Protein AF-A0A957CPH9-F1 (afdb_monomer_lite)

Radius of gyration: 18.17 Å; chains: 1; bounding box: 40×27×47 Å

Fold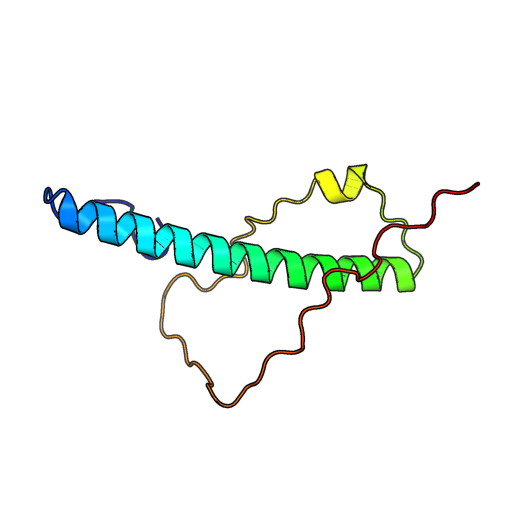seek 3Di:
DQLDDPDPPDPDPVVVVVVVVVVVVVQVVQLVVLVQVVLVVLLVCVVVPHADAPVNVVVDDSRDPPPPPSDDDDDDDPVDDDDDDDPPRDNHDPDDD

Structure (mmCIF, N/CA/C/O backbone):
data_AF-A0A957CPH9-F1
#
_entry.id   AF-A0A957CPH9-F1
#
loop_
_atom_site.group_PDB
_atom_site.id
_atom_site.type_symbol
_atom_site.label_atom_id
_atom_site.label_alt_id
_atom_site.label_comp_id
_atom_site.label_asym_id
_atom_site.label_entity_id
_atom_site.label_seq_id
_atom_site.pdbx_PDB_ins_code
_atom_site.Cartn_x
_atom_site.Cartn_y
_atom_site.Cartn_z
_atom_site.occupancy
_atom_site.B_iso_or_equiv
_atom_site.auth_seq_id
_atom_site.auth_comp_id
_atom_site.auth_asym_id
_atom_site.auth_atom_id
_atom_site.pdbx_PDB_model_num
ATOM 1 N N . MET A 1 1 ? 18.583 -3.566 -8.076 1.00 48.72 1 MET A N 1
ATOM 2 C CA . MET A 1 1 ? 17.421 -2.905 -8.725 1.00 48.72 1 MET A CA 1
ATOM 3 C C . MET A 1 1 ? 16.314 -3.944 -8.892 1.00 48.72 1 MET A C 1
ATOM 5 O O . MET A 1 1 ? 16.614 -5.131 -8.843 1.00 48.72 1 MET A O 1
ATOM 9 N N . PHE A 1 2 ? 15.055 -3.539 -9.070 1.00 53.44 2 PHE A N 1
ATOM 10 C CA . PHE A 1 2 ? 13.970 -4.473 -9.403 1.00 53.44 2 PHE A CA 1
ATOM 11 C C . PHE A 1 2 ? 14.339 -5.267 -10.674 1.00 53.44 2 PHE A C 1
ATOM 13 O O . PHE A 1 2 ? 14.766 -4.660 -11.658 1.00 53.44 2 PHE A O 1
ATOM 20 N N . GLY A 1 3 ? 14.284 -6.602 -10.618 1.00 57.28 3 GLY A N 1
ATOM 21 C CA . GLY A 1 3 ? 14.558 -7.490 -11.758 1.00 57.28 3 GLY A CA 1
ATOM 22 C C . GLY A 1 3 ? 16.012 -7.580 -12.262 1.00 57.28 3 GLY A C 1
ATOM 23 O O . GLY A 1 3 ? 16.240 -8.193 -13.299 1.00 57.28 3 GLY A O 1
ATOM 24 N N . GLY A 1 4 ? 17.011 -7.003 -11.580 1.00 58.19 4 GLY A N 1
ATOM 25 C CA . GLY A 1 4 ? 18.416 -7.142 -11.995 1.00 58.19 4 GLY A CA 1
ATOM 26 C C . GLY A 1 4 ? 19.435 -6.511 -11.042 1.00 58.19 4 GLY A C 1
ATOM 27 O O . GLY A 1 4 ? 19.115 -5.569 -10.304 1.00 58.19 4 GLY A O 1
ATOM 28 N N . ASP A 1 5 ? 20.680 -6.994 -11.101 1.00 57.06 5 ASP A N 1
ATOM 29 C CA . ASP A 1 5 ? 21.787 -6.723 -10.157 1.00 57.06 5 ASP A CA 1
ATOM 30 C C . ASP A 1 5 ? 22.289 -5.268 -10.100 1.00 57.06 5 ASP A C 1
ATOM 32 O O . ASP A 1 5 ? 23.346 -4.975 -9.557 1.00 57.06 5 ASP A O 1
ATOM 36 N N . GLY A 1 6 ? 21.544 -4.305 -10.645 1.00 54.81 6 GLY A N 1
ATOM 37 C CA . GLY A 1 6 ? 21.931 -2.893 -10.607 1.00 54.81 6 GLY A CA 1
ATOM 38 C C . GLY A 1 6 ? 23.126 -2.553 -11.501 1.00 54.81 6 GLY A C 1
ATOM 39 O O . GLY A 1 6 ? 23.542 -1.401 -11.522 1.00 54.81 6 GLY A O 1
ATOM 40 N N . ILE A 1 7 ? 23.633 -3.513 -12.278 1.00 56.78 7 ILE A N 1
ATOM 41 C CA . ILE A 1 7 ? 24.691 -3.280 -13.256 1.00 56.78 7 ILE A CA 1
ATOM 42 C C . ILE A 1 7 ? 24.066 -2.587 -14.470 1.00 56.78 7 ILE A C 1
ATOM 44 O O . ILE A 1 7 ? 23.271 -3.181 -15.204 1.00 56.78 7 ILE A O 1
ATOM 48 N N . LEU A 1 8 ? 24.404 -1.312 -14.665 1.00 59.78 8 LEU A N 1
ATOM 49 C CA . LEU A 1 8 ? 24.098 -0.586 -15.894 1.00 59.78 8 LEU A CA 1
ATOM 50 C C . LEU A 1 8 ? 24.869 -1.280 -17.021 1.00 59.78 8 LEU A C 1
ATOM 52 O O . LEU A 1 8 ? 26.092 -1.189 -17.098 1.00 59.78 8 LEU A O 1
ATOM 56 N N . LYS A 1 9 ? 24.157 -2.031 -17.867 1.00 59.22 9 LYS A N 1
ATOM 57 C CA . LYS A 1 9 ? 24.760 -2.751 -19.002 1.00 59.22 9 LYS A CA 1
ATOM 58 C C . LYS A 1 9 ? 25.348 -1.798 -20.052 1.00 59.22 9 LYS A C 1
ATOM 60 O O . LYS A 1 9 ? 26.143 -2.235 -20.876 1.00 59.22 9 LYS A O 1
ATOM 65 N N . SER A 1 10 ? 24.970 -0.520 -20.004 1.00 62.62 10 SER A N 1
ATOM 66 C CA . SER A 1 10 ? 25.349 0.518 -20.956 1.00 62.62 10 SER A CA 1
ATOM 67 C C . SER A 1 10 ? 25.877 1.762 -20.237 1.00 62.62 10 SER A C 1
ATOM 69 O O . SER A 1 10 ? 25.383 2.158 -19.180 1.00 62.62 10 SER A O 1
ATOM 71 N N . ARG A 1 11 ? 26.905 2.387 -20.818 1.00 63.59 11 ARG A N 1
ATOM 72 C CA . ARG A 1 11 ? 27.447 3.684 -20.379 1.00 63.59 11 ARG A CA 1
ATOM 73 C C . ARG A 1 11 ? 26.731 4.873 -21.033 1.00 63.59 11 ARG A C 1
ATOM 75 O O . ARG A 1 11 ? 27.161 6.000 -20.814 1.00 63.59 11 ARG A O 1
ATOM 82 N N . ASP A 1 12 ? 25.666 4.639 -21.802 1.00 79.44 12 ASP A N 1
ATOM 83 C CA . ASP A 1 12 ? 24.857 5.702 -22.401 1.00 79.44 12 ASP A CA 1
ATOM 84 C C . ASP A 1 12 ? 23.993 6.404 -21.327 1.00 79.44 12 ASP A C 1
ATOM 86 O O . ASP A 1 12 ? 23.129 5.767 -20.710 1.00 79.44 12 ASP A O 1
ATOM 90 N N . PRO A 1 13 ? 24.193 7.714 -21.081 1.00 78.94 13 PRO A N 1
ATOM 91 C CA . PRO A 1 13 ? 23.378 8.482 -20.143 1.00 78.94 13 PRO A CA 1
ATOM 92 C C . PRO A 1 13 ? 21.876 8.445 -20.456 1.00 78.94 13 PRO A C 1
ATOM 94 O O . PRO A 1 13 ? 21.069 8.406 -19.526 1.00 78.94 13 PRO A O 1
ATOM 97 N N . VAL A 1 14 ? 21.492 8.413 -21.736 1.00 81.00 14 VAL A N 1
ATOM 98 C CA . VAL A 1 14 ? 20.084 8.435 -22.163 1.00 81.00 14 VAL A CA 1
ATOM 99 C C . VAL A 1 14 ? 19.393 7.113 -21.830 1.00 81.00 14 VAL A C 1
ATOM 101 O O . VAL A 1 14 ? 18.251 7.099 -21.366 1.00 81.00 14 VAL A O 1
ATOM 104 N N . GLU A 1 15 ? 20.072 5.983 -22.029 1.00 79.44 15 GLU A N 1
ATOM 105 C CA . GLU A 1 15 ? 19.544 4.671 -21.636 1.00 79.44 15 GLU A CA 1
ATOM 106 C C . GLU A 1 15 ? 19.435 4.541 -20.114 1.00 79.44 15 GLU A C 1
ATOM 108 O O . GLU A 1 15 ? 18.436 4.030 -19.602 1.00 79.44 15 GLU A O 1
ATOM 113 N N . ASN A 1 16 ? 20.415 5.069 -19.381 1.00 76.00 16 ASN A N 1
ATOM 114 C CA . ASN A 1 16 ? 20.404 5.060 -17.920 1.00 76.00 16 ASN A CA 1
ATOM 115 C C . ASN A 1 16 ? 19.253 5.900 -17.348 1.00 76.00 16 ASN A C 1
ATOM 117 O O . ASN A 1 16 ? 18.571 5.447 -16.426 1.00 76.00 16 ASN A O 1
ATOM 121 N N . GLU A 1 17 ? 18.971 7.069 -17.925 1.00 84.00 17 GLU A N 1
ATOM 122 C CA . GLU A 1 17 ? 17.833 7.906 -17.528 1.00 84.00 17 GLU A CA 1
ATOM 123 C C . GLU A 1 17 ? 16.490 7.187 -17.739 1.00 84.00 17 GLU A C 1
ATOM 125 O O . GLU A 1 17 ? 15.638 7.188 -16.846 1.00 84.00 17 GLU A O 1
ATOM 130 N N . LYS A 1 18 ? 16.306 6.511 -18.882 1.00 82.06 18 LYS A N 1
ATOM 131 C CA . LYS A 1 18 ? 15.097 5.710 -19.153 1.00 82.06 18 LYS A CA 1
ATOM 132 C C . LYS A 1 18 ? 14.911 4.607 -18.117 1.00 82.06 18 LYS A C 1
ATOM 134 O O . LYS A 1 18 ? 13.803 4.404 -17.622 1.00 82.06 18 LYS A O 1
ATOM 139 N N . ILE A 1 19 ? 15.996 3.913 -17.773 1.00 79.81 19 ILE A N 1
ATOM 140 C CA . ILE A 1 19 ? 15.981 2.837 -16.781 1.00 79.81 19 ILE A CA 1
ATOM 141 C C . ILE A 1 19 ? 15.610 3.368 -15.393 1.00 79.81 19 ILE A C 1
ATOM 143 O O . ILE A 1 19 ? 14.859 2.699 -14.685 1.00 79.81 19 ILE A O 1
ATOM 147 N N . ILE A 1 20 ? 16.126 4.532 -14.989 1.00 83.06 20 ILE A N 1
ATOM 148 C CA . ILE A 1 20 ? 15.799 5.146 -13.694 1.00 83.06 20 ILE A CA 1
ATOM 149 C C . ILE A 1 20 ? 14.312 5.504 -13.651 1.00 83.06 20 ILE A C 1
ATOM 151 O O . ILE A 1 20 ? 13.596 4.975 -12.807 1.00 83.06 20 ILE A O 1
ATOM 155 N N . LYS A 1 21 ? 13.816 6.270 -14.631 1.00 85.19 21 LYS A N 1
ATOM 156 C CA . LYS A 1 21 ? 12.403 6.690 -14.684 1.00 85.19 21 LYS A CA 1
ATOM 157 C C . LYS A 1 21 ? 11.432 5.511 -14.683 1.00 85.19 21 LYS A C 1
ATOM 159 O O . LYS A 1 21 ? 10.430 5.529 -13.974 1.00 85.19 21 LYS A O 1
ATOM 164 N N . TYR A 1 22 ? 11.733 4.473 -15.462 1.00 83.19 22 TYR A N 1
ATOM 165 C CA . TYR A 1 22 ? 10.924 3.254 -15.496 1.00 83.19 22 TYR A CA 1
ATOM 166 C C . TYR A 1 22 ? 10.858 2.571 -14.126 1.00 83.19 22 TYR A C 1
ATOM 168 O O . TYR A 1 22 ? 9.803 2.103 -13.702 1.00 83.19 22 TYR A O 1
ATOM 176 N N . LYS A 1 23 ? 11.981 2.523 -13.411 1.00 82.00 23 LYS A N 1
ATOM 177 C CA . LYS A 1 23 ? 12.041 1.874 -12.103 1.00 82.00 23 LYS A CA 1
ATOM 178 C C . LYS A 1 23 ? 11.409 2.708 -11.005 1.00 82.00 23 LYS A C 1
ATOM 180 O O . LYS A 1 23 ? 10.786 2.118 -10.129 1.00 82.00 23 LYS A O 1
ATOM 185 N N . ASP A 1 24 ? 11.512 4.028 -11.080 1.00 86.06 24 ASP A N 1
ATOM 186 C CA . ASP A 1 24 ? 10.806 4.930 -10.172 1.00 86.06 24 ASP A CA 1
ATOM 187 C C . ASP A 1 24 ? 9.291 4.760 -10.324 1.00 86.06 24 ASP A C 1
ATOM 189 O O . ASP A 1 24 ? 8.579 4.636 -9.330 1.00 86.06 24 ASP A O 1
ATOM 193 N N . LEU A 1 25 ? 8.798 4.641 -11.563 1.00 88.94 25 LEU A N 1
ATOM 194 C CA . LEU A 1 25 ? 7.388 4.355 -11.827 1.00 88.94 25 LEU A CA 1
ATOM 195 C C . LEU A 1 25 ? 6.944 3.029 -11.191 1.00 88.94 25 LEU A C 1
ATOM 197 O O . LEU A 1 25 ? 5.925 2.991 -10.503 1.00 88.94 25 LEU A O 1
ATOM 201 N N . ILE A 1 26 ? 7.716 1.955 -11.380 1.00 85.44 26 ILE A N 1
ATOM 202 C CA . ILE A 1 26 ? 7.410 0.647 -10.778 1.00 85.44 26 ILE A CA 1
ATOM 203 C C . ILE A 1 26 ? 7.451 0.715 -9.253 1.00 85.44 26 ILE A C 1
ATOM 205 O O . ILE A 1 26 ? 6.563 0.179 -8.595 1.00 85.44 26 ILE A O 1
ATOM 209 N N . ALA A 1 27 ? 8.469 1.359 -8.682 1.00 85.06 27 ALA A N 1
ATOM 210 C CA . ALA A 1 27 ? 8.606 1.494 -7.238 1.00 85.06 27 ALA A CA 1
ATOM 211 C C . ALA A 1 27 ? 7.405 2.231 -6.635 1.00 85.06 27 ALA A C 1
ATOM 213 O O . ALA A 1 27 ? 6.842 1.756 -5.653 1.00 85.06 27 ALA A O 1
ATOM 214 N N . ASN A 1 28 ? 6.971 3.326 -7.262 1.00 88.94 28 ASN A N 1
ATOM 215 C CA . ASN A 1 28 ? 5.806 4.089 -6.824 1.00 88.94 28 ASN A CA 1
ATOM 216 C C . ASN A 1 28 ? 4.505 3.281 -6.943 1.00 88.94 28 ASN A C 1
ATOM 218 O O . ASN A 1 28 ? 3.695 3.305 -6.020 1.00 88.94 28 ASN A O 1
ATOM 222 N N . ALA A 1 29 ? 4.316 2.532 -8.034 1.00 88.25 29 ALA A N 1
ATOM 223 C CA . ALA A 1 29 ? 3.143 1.673 -8.212 1.00 88.25 29 ALA A CA 1
ATOM 224 C C . ALA A 1 29 ? 3.073 0.566 -7.146 1.00 88.25 29 ALA A C 1
ATOM 226 O O . ALA A 1 29 ? 2.022 0.324 -6.558 1.00 88.25 29 ALA A O 1
ATOM 227 N N . ILE A 1 30 ? 4.212 -0.061 -6.849 1.00 87.19 30 ILE A N 1
ATOM 228 C CA . ILE A 1 30 ? 4.328 -1.067 -5.789 1.00 87.19 30 ILE A CA 1
ATOM 229 C C . ILE A 1 30 ? 4.050 -0.458 -4.415 1.00 87.19 30 ILE A C 1
ATOM 231 O O . ILE A 1 30 ? 3.315 -1.042 -3.626 1.00 87.19 30 ILE A O 1
ATOM 235 N N . MET A 1 31 ? 4.632 0.707 -4.122 1.00 89.75 31 MET A N 1
ATOM 236 C CA . MET A 1 31 ? 4.400 1.398 -2.854 1.00 89.75 31 MET A CA 1
ATOM 237 C C . MET A 1 31 ? 2.923 1.731 -2.664 1.00 89.75 31 MET A C 1
ATOM 239 O O . MET A 1 31 ? 2.414 1.561 -1.562 1.00 89.75 31 MET A O 1
ATOM 243 N N . LEU A 1 32 ? 2.234 2.163 -3.723 1.00 90.12 32 LEU A N 1
ATOM 244 C CA . LEU A 1 32 ? 0.799 2.419 -3.670 1.00 90.12 32 LEU A CA 1
ATOM 245 C C . LEU A 1 32 ? 0.016 1.148 -3.327 1.00 90.12 32 LEU A C 1
ATOM 247 O O . LEU A 1 32 ? -0.794 1.185 -2.407 1.00 90.12 32 LEU A O 1
ATOM 251 N N . GLN A 1 33 ? 0.289 0.030 -4.008 1.00 88.44 33 GLN A N 1
ATOM 252 C CA . GLN A 1 33 ? -0.382 -1.241 -3.717 1.00 88.44 33 GLN A CA 1
ATOM 253 C C . GLN A 1 33 ? -0.143 -1.685 -2.270 1.00 88.44 33 GLN A C 1
ATOM 255 O O . GLN A 1 33 ? -1.087 -2.016 -1.564 1.00 88.44 33 GLN A O 1
ATOM 260 N N . ASN A 1 34 ? 1.105 -1.603 -1.801 1.00 90.19 34 ASN A N 1
ATOM 261 C CA . ASN A 1 34 ? 1.448 -1.940 -0.423 1.00 90.19 34 ASN A CA 1
ATOM 262 C C . ASN A 1 34 ? 0.675 -1.084 0.585 1.00 90.19 34 ASN A C 1
ATOM 264 O O . ASN A 1 34 ? 0.221 -1.602 1.596 1.00 90.19 34 ASN A O 1
ATOM 268 N N . VAL A 1 35 ? 0.541 0.222 0.335 1.00 91.00 35 VAL A N 1
ATOM 269 C CA . VAL A 1 35 ? -0.220 1.111 1.221 1.00 91.00 35 VAL A CA 1
ATOM 270 C C . VAL A 1 35 ? -1.693 0.720 1.238 1.00 91.00 35 VAL A C 1
ATOM 272 O O . VAL A 1 35 ? -2.250 0.636 2.325 1.00 91.00 35 VAL A O 1
ATOM 275 N N . VAL A 1 36 ? -2.299 0.439 0.080 1.00 90.44 36 VAL A N 1
ATOM 276 C CA . VAL A 1 36 ? -3.701 -0.010 -0.005 1.00 90.44 36 VAL A CA 1
ATOM 277 C C . VAL A 1 36 ? -3.908 -1.274 0.830 1.00 90.44 36 VAL A C 1
ATOM 279 O O . VAL A 1 36 ? -4.724 -1.264 1.752 1.00 90.44 36 VAL A O 1
ATOM 282 N N . ASP A 1 37 ? -3.093 -2.304 0.597 1.00 89.38 37 ASP A N 1
ATOM 283 C CA . ASP A 1 37 ? -3.199 -3.583 1.306 1.00 89.38 37 ASP A CA 1
ATOM 284 C C . ASP A 1 37 ? -2.996 -3.407 2.823 1.00 89.38 37 ASP A C 1
ATOM 286 O O . ASP A 1 37 ? -3.752 -3.946 3.630 1.00 89.38 37 ASP A O 1
ATOM 290 N N . LEU A 1 38 ? -2.003 -2.608 3.234 1.00 90.38 38 LEU A N 1
ATOM 291 C CA . LEU A 1 38 ? -1.756 -2.309 4.648 1.00 90.38 38 LEU A CA 1
ATOM 292 C C . LEU A 1 38 ? -2.939 -1.574 5.284 1.00 90.38 38 LEU A C 1
ATOM 294 O O . LEU A 1 38 ? -3.338 -1.916 6.394 1.00 90.38 38 LEU A O 1
ATOM 298 N N . THR A 1 39 ? -3.510 -0.576 4.605 1.00 91.31 39 THR A N 1
ATOM 299 C CA . THR A 1 39 ? -4.666 0.166 5.131 1.00 91.31 39 THR A CA 1
ATOM 300 C C . THR A 1 39 ? -5.910 -0.705 5.257 1.00 91.31 39 THR A C 1
ATOM 302 O O . THR A 1 39 ? -6.681 -0.518 6.199 1.00 91.31 39 THR A O 1
ATOM 305 N N . ASP A 1 40 ? -6.089 -1.680 4.364 1.00 91.12 40 ASP A N 1
ATOM 306 C CA . ASP A 1 40 ? -7.187 -2.640 4.445 1.00 91.12 40 ASP A CA 1
ATOM 307 C C . ASP A 1 40 ? -7.042 -3.546 5.670 1.00 91.12 40 ASP A C 1
ATOM 309 O O . ASP A 1 40 ? -7.975 -3.633 6.470 1.00 91.12 40 ASP A O 1
ATOM 313 N N . VAL A 1 41 ? -5.852 -4.112 5.882 1.00 91.19 41 VAL A N 1
ATOM 314 C CA . VAL A 1 41 ? -5.564 -4.962 7.047 1.00 91.19 41 VAL A CA 1
ATOM 315 C C . VAL A 1 41 ? -5.673 -4.178 8.358 1.00 91.19 41 VAL A C 1
ATOM 317 O O . VAL A 1 41 ? -6.294 -4.649 9.308 1.00 91.19 41 VAL A O 1
ATOM 320 N N . LEU A 1 42 ? -5.118 -2.964 8.432 1.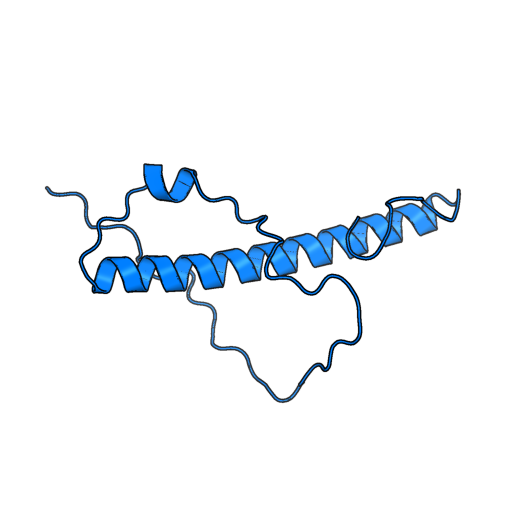00 91.69 42 LEU A N 1
ATOM 321 C CA . LEU A 1 42 ? -5.211 -2.130 9.638 1.00 91.69 42 LEU A CA 1
ATOM 322 C C . LEU A 1 42 ? -6.663 -1.766 9.968 1.00 91.69 42 LEU A C 1
ATOM 324 O O . LEU A 1 42 ? -7.046 -1.741 11.137 1.00 91.69 42 LEU A O 1
ATOM 328 N N . HIS A 1 43 ? -7.483 -1.502 8.951 1.00 91.19 43 HIS A N 1
ATOM 329 C CA . HIS A 1 43 ? -8.902 -1.250 9.155 1.00 91.19 43 HIS A CA 1
ATOM 330 C C . HIS A 1 43 ? -9.626 -2.479 9.713 1.00 91.19 43 HIS A C 1
ATOM 332 O O . HIS A 1 43 ? -10.395 -2.340 10.663 1.00 91.19 43 HIS A O 1
ATOM 338 N N . GLU A 1 44 ? -9.368 -3.667 9.161 1.00 92.56 44 GLU A N 1
ATOM 339 C CA . GLU A 1 44 ? -9.921 -4.930 9.669 1.00 92.56 44 GLU A CA 1
ATOM 340 C C . GLU A 1 44 ? -9.523 -5.165 11.131 1.00 92.56 44 GLU A C 1
ATOM 342 O O . GLU A 1 44 ? -10.389 -5.437 11.960 1.00 92.56 44 GLU A O 1
ATOM 347 N N . MET A 1 45 ? -8.256 -4.930 11.486 1.00 91.94 45 MET A N 1
ATOM 348 C CA . MET A 1 45 ? -7.787 -5.018 12.874 1.00 91.94 45 MET A CA 1
ATOM 349 C C . MET A 1 45 ? -8.570 -4.090 13.817 1.00 91.94 45 MET A C 1
ATOM 351 O O . MET A 1 45 ? -8.968 -4.508 14.905 1.00 91.94 45 MET A O 1
ATOM 355 N N . VAL A 1 46 ? -8.846 -2.845 13.411 1.00 91.25 46 VAL A N 1
ATOM 356 C CA . VAL A 1 46 ? -9.676 -1.932 14.218 1.00 91.25 46 VAL A CA 1
ATOM 357 C C . VAL A 1 46 ? -11.112 -2.443 14.354 1.00 91.25 46 VAL A C 1
ATOM 359 O O . VAL A 1 46 ? -11.691 -2.329 15.435 1.00 91.25 46 VAL A O 1
ATOM 362 N N . GLN A 1 47 ? -11.693 -3.031 13.301 1.00 90.25 47 GLN A N 1
ATOM 363 C CA . GLN A 1 47 ? -13.034 -3.634 13.373 1.00 90.25 47 GLN A CA 1
ATOM 364 C C . GLN A 1 47 ? -13.086 -4.844 14.316 1.00 90.25 47 GLN A C 1
ATOM 366 O O . GLN A 1 47 ? -14.098 -5.062 14.981 1.00 90.25 47 GLN A O 1
ATOM 371 N N . GLU A 1 48 ? -11.996 -5.603 14.419 1.00 92.94 48 GLU A N 1
ATOM 372 C CA . GLU A 1 48 ? -11.848 -6.715 15.366 1.00 92.94 48 GLU A CA 1
ATOM 373 C C . GLU A 1 48 ? -11.600 -6.254 16.816 1.00 92.94 48 GLU A C 1
ATOM 375 O O . GLU A 1 48 ? -11.630 -7.067 17.742 1.00 92.94 48 GLU A O 1
ATOM 380 N N . GLY A 1 49 ? -11.412 -4.948 17.037 1.00 90.06 49 GLY A N 1
ATOM 381 C CA . GLY A 1 49 ? -11.225 -4.344 18.357 1.00 90.06 49 GLY A CA 1
ATOM 382 C C . GLY A 1 49 ? -9.765 -4.169 18.776 1.00 90.06 49 GLY A C 1
ATOM 383 O O . GLY A 1 49 ? -9.509 -3.860 19.941 1.00 90.06 49 GLY A O 1
ATOM 384 N N . TYR A 1 50 ? -8.808 -4.348 17.861 1.00 90.00 50 TYR A N 1
ATOM 385 C CA . TYR A 1 50 ? -7.409 -4.014 18.116 1.00 90.00 50 TYR A CA 1
ATOM 386 C C . TYR A 1 50 ? -7.188 -2.498 18.073 1.00 90.00 50 TYR A C 1
ATOM 388 O O . TYR A 1 50 ? -7.783 -1.775 17.272 1.00 90.00 50 TYR A O 1
ATOM 396 N N . GLU A 1 51 ? -6.298 -2.011 18.935 1.00 89.38 51 GLU A N 1
ATOM 397 C CA . GLU A 1 51 ? -5.908 -0.605 18.961 1.00 89.38 51 GLU A CA 1
ATOM 398 C C . GLU A 1 51 ? -4.811 -0.338 17.923 1.00 89.38 51 GLU A C 1
ATOM 400 O O . GLU A 1 51 ? -3.739 -0.947 17.958 1.00 89.38 51 GLU A O 1
ATOM 405 N N . VAL A 1 52 ? -5.074 0.588 17.000 1.00 89.50 52 VAL A N 1
ATOM 406 C CA . VAL A 1 52 ? -4.115 1.035 15.985 1.00 89.50 52 VAL A CA 1
ATOM 407 C C . VAL A 1 52 ? -3.859 2.523 16.190 1.00 89.50 52 VAL A C 1
ATOM 409 O O . VAL A 1 52 ? -4.715 3.365 15.904 1.00 89.50 52 VAL A O 1
ATOM 412 N N . THR A 1 53 ? -2.666 2.846 16.692 1.00 89.44 53 THR A N 1
ATOM 413 C CA . THR A 1 53 ? -2.228 4.223 16.950 1.00 89.44 53 THR A CA 1
ATOM 414 C C . THR A 1 53 ? -1.284 4.732 15.861 1.00 89.44 53 THR A C 1
ATOM 416 O O . THR A 1 53 ? -0.701 3.963 15.090 1.00 89.44 53 THR A O 1
ATOM 419 N N . THR A 1 54 ? -1.084 6.047 15.809 1.00 88.44 54 THR A N 1
ATOM 420 C CA . THR A 1 54 ? -0.146 6.692 14.879 1.00 88.44 54 THR A CA 1
ATOM 421 C C . THR A 1 54 ? 1.288 6.197 15.035 1.00 88.44 54 THR A C 1
ATOM 423 O O . THR A 1 54 ? 2.007 6.077 14.045 1.00 88.44 54 THR A O 1
ATOM 426 N N . GLU A 1 55 ? 1.703 5.866 16.255 1.00 88.56 55 GLU A N 1
ATOM 427 C CA . GLU A 1 55 ? 3.053 5.390 16.563 1.00 88.56 55 GLU A CA 1
ATOM 428 C C . GLU A 1 55 ? 3.274 3.998 15.977 1.00 88.56 55 GLU A C 1
ATOM 430 O O . GLU A 1 55 ? 4.324 3.741 15.392 1.00 88.56 55 GLU A O 1
ATOM 435 N N . VAL A 1 56 ? 2.268 3.124 16.086 1.00 86.75 56 VAL A N 1
ATOM 436 C CA . VAL A 1 56 ? 2.289 1.781 15.495 1.00 86.75 56 VAL A CA 1
ATOM 437 C C . VAL A 1 56 ? 2.356 1.888 13.975 1.00 86.75 56 VAL A C 1
ATOM 439 O O . VAL A 1 56 ? 3.232 1.279 13.360 1.00 86.75 56 VAL A O 1
ATOM 442 N N . VAL A 1 57 ? 1.509 2.726 13.370 1.00 88.94 57 VAL A N 1
ATOM 443 C CA . VAL A 1 57 ? 1.495 2.947 11.914 1.00 88.94 57 VAL A CA 1
ATOM 444 C C . VAL A 1 57 ? 2.840 3.489 11.414 1.00 88.94 57 VAL A C 1
ATOM 446 O O . VAL A 1 57 ? 3.333 3.045 10.379 1.00 88.94 57 VAL A O 1
ATOM 449 N N . ALA A 1 58 ? 3.491 4.375 12.173 1.00 88.88 58 ALA A N 1
ATOM 450 C CA . ALA A 1 58 ? 4.800 4.931 11.828 1.00 88.88 58 ALA A CA 1
ATOM 451 C C . ALA A 1 58 ? 5.941 3.893 11.804 1.00 88.88 58 ALA A C 1
ATOM 453 O O . ALA A 1 58 ? 6.996 4.166 11.229 1.00 88.88 58 ALA A O 1
ATOM 454 N N . THR A 1 59 ? 5.756 2.709 12.402 1.00 87.88 59 THR A N 1
ATOM 455 C CA . THR A 1 59 ? 6.748 1.622 12.325 1.00 87.88 59 THR A CA 1
ATOM 456 C C . THR A 1 59 ? 6.727 0.882 10.987 1.00 87.88 59 THR A C 1
ATOM 458 O O . THR A 1 59 ? 7.720 0.248 10.620 1.00 87.88 59 THR A O 1
ATOM 461 N N . PHE A 1 60 ? 5.626 0.973 10.236 1.00 86.12 60 PHE A N 1
ATOM 462 C CA . PHE A 1 60 ? 5.499 0.308 8.947 1.00 86.12 60 PHE A CA 1
ATOM 463 C C . PHE A 1 60 ? 6.173 1.125 7.849 1.00 86.12 60 PHE A C 1
ATOM 465 O O . PHE A 1 60 ? 6.067 2.348 7.772 1.00 86.12 60 PHE A O 1
ATOM 472 N N . SER A 1 61 ? 6.853 0.424 6.944 1.00 84.62 61 SER A N 1
ATOM 473 C CA . SER A 1 61 ? 7.366 1.018 5.716 1.00 84.62 61 SER A CA 1
ATOM 474 C C . SER A 1 61 ? 6.488 0.587 4.544 1.00 84.62 61 SER A C 1
ATOM 476 O O . SER A 1 61 ? 6.232 -0.605 4.408 1.00 84.62 61 SER A O 1
ATOM 478 N N . PRO A 1 62 ? 6.115 1.489 3.620 1.00 80.88 62 PRO A N 1
ATOM 479 C CA . PRO A 1 62 ? 5.418 1.115 2.387 1.00 80.88 62 PRO A CA 1
ATOM 480 C C . PRO A 1 62 ? 6.316 0.340 1.404 1.00 80.88 62 PRO A C 1
ATOM 482 O O . PRO A 1 62 ? 5.875 -0.056 0.328 1.00 80.88 62 PRO A O 1
ATOM 485 N N . TYR A 1 63 ? 7.592 0.113 1.739 1.00 79.38 63 TYR A N 1
ATOM 486 C CA . TYR A 1 63 ? 8.586 -0.518 0.871 1.00 79.38 63 TYR A CA 1
ATOM 487 C C . TYR A 1 63 ? 8.832 -2.004 1.193 1.00 79.38 63 TYR A C 1
ATOM 489 O O . TYR A 1 63 ? 9.965 -2.499 1.108 1.00 79.38 63 TYR A O 1
ATOM 497 N N . ILE A 1 64 ? 7.766 -2.721 1.564 1.00 79.75 64 ILE A N 1
ATOM 498 C CA . ILE A 1 64 ? 7.773 -4.178 1.761 1.00 79.75 64 ILE A CA 1
ATOM 499 C C . ILE A 1 64 ? 7.935 -4.858 0.396 1.00 79.75 64 ILE A C 1
ATOM 501 O O . ILE A 1 64 ? 7.299 -4.479 -0.586 1.00 79.75 64 ILE A O 1
ATOM 505 N N . ARG A 1 65 ? 8.848 -5.832 0.313 1.00 77.00 65 ARG A N 1
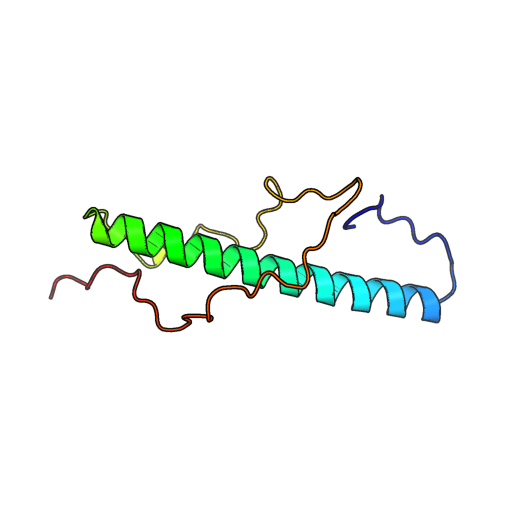ATOM 506 C CA . ARG A 1 65 ? 9.254 -6.475 -0.953 1.00 77.00 65 ARG A CA 1
ATOM 507 C C . ARG A 1 65 ? 9.134 -7.998 -0.950 1.00 77.00 65 ARG A C 1
ATOM 509 O O . ARG A 1 65 ? 9.394 -8.612 -1.982 1.00 77.00 65 ARG A O 1
ATOM 516 N N . GLU A 1 66 ? 8.797 -8.597 0.188 1.00 79.31 66 GLU A N 1
ATOM 517 C CA . GLU A 1 66 ? 8.8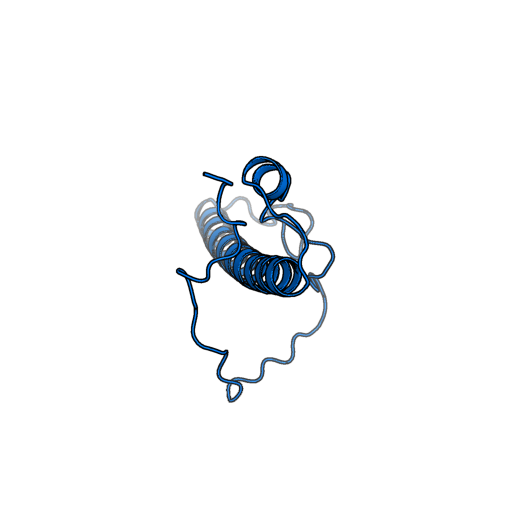11 -10.052 0.389 1.00 79.31 66 GLU A CA 1
ATOM 518 C C . GLU A 1 66 ? 7.690 -10.760 -0.376 1.00 79.31 66 GLU A C 1
ATOM 520 O O . GLU A 1 66 ? 7.921 -11.819 -0.954 1.00 79.31 66 GLU A O 1
ATOM 525 N N . HIS A 1 67 ? 6.513 -10.140 -0.467 1.00 76.25 67 HIS A N 1
ATOM 526 C CA . HIS A 1 67 ? 5.345 -10.661 -1.185 1.00 76.25 67 HIS A CA 1
ATOM 527 C C . HIS A 1 67 ? 5.404 -10.450 -2.703 1.00 76.25 67 HIS A C 1
ATOM 529 O O . HIS A 1 67 ? 4.537 -10.926 -3.433 1.00 76.25 67 HIS A O 1
ATOM 535 N N . ILE A 1 68 ? 6.424 -9.752 -3.211 1.00 78.56 68 ILE A N 1
ATOM 536 C CA . ILE A 1 68 ? 6.477 -9.340 -4.614 1.00 78.56 68 ILE A CA 1
ATOM 537 C C . ILE A 1 68 ? 7.298 -10.327 -5.445 1.00 78.56 68 ILE A C 1
ATOM 539 O O . ILE A 1 68 ? 8.497 -10.527 -5.221 1.00 78.56 68 ILE A O 1
ATOM 543 N N . LYS A 1 69 ? 6.683 -10.882 -6.494 1.00 76.12 69 LYS A N 1
ATOM 544 C CA . LYS A 1 69 ? 7.332 -11.806 -7.435 1.00 76.12 69 LYS A CA 1
ATOM 545 C C . LYS A 1 69 ? 8.313 -11.088 -8.372 1.00 76.12 69 LYS A C 1
ATOM 547 O O . LYS A 1 69 ? 8.059 -10.878 -9.548 1.00 76.12 69 LYS A O 1
ATOM 552 N N . ARG A 1 70 ? 9.494 -10.710 -7.894 1.00 74.00 70 ARG A N 1
ATOM 553 C CA . ARG A 1 70 ? 10.454 -9.894 -8.676 1.00 74.00 70 ARG A CA 1
ATOM 554 C C . ARG A 1 70 ? 10.979 -10.535 -9.976 1.00 74.00 70 ARG A C 1
ATOM 556 O O . ARG A 1 70 ? 11.581 -9.823 -10.776 1.00 74.00 70 ARG A O 1
ATOM 563 N N . PHE A 1 71 ? 10.785 -11.842 -10.173 1.00 71.88 71 PHE A N 1
ATOM 564 C CA . PHE A 1 71 ? 11.270 -12.602 -11.329 1.00 71.88 71 PHE A CA 1
ATOM 565 C C . PHE A 1 71 ? 10.253 -13.651 -11.795 1.00 71.88 71 PHE A C 1
ATOM 567 O O . PHE A 1 71 ? 9.473 -14.173 -10.999 1.00 71.88 71 PHE A O 1
ATOM 574 N N . GLY A 1 72 ? 10.332 -14.022 -13.072 1.00 72.38 72 GLY A N 1
ATOM 575 C CA . GLY A 1 72 ? 9.459 -15.011 -13.701 1.00 72.38 72 GLY A CA 1
ATOM 576 C C . GLY A 1 72 ? 8.318 -14.373 -14.488 1.00 72.38 72 GLY A C 1
ATOM 577 O O . GLY A 1 72 ? 8.253 -13.156 -14.644 1.00 72.38 72 GLY A O 1
ATOM 578 N N . GLU A 1 73 ? 7.433 -15.215 -15.008 1.00 75.19 73 GLU A N 1
ATOM 579 C CA . GLU A 1 73 ? 6.318 -14.767 -15.838 1.00 75.19 73 GLU A CA 1
ATOM 580 C C . GLU A 1 73 ? 5.173 -14.219 -14.981 1.00 75.19 73 GLU A C 1
ATOM 582 O O . GLU A 1 73 ? 4.829 -14.781 -13.930 1.00 75.19 73 GLU A O 1
ATOM 587 N N . TYR A 1 74 ? 4.613 -13.107 -15.453 1.00 72.06 74 TYR A N 1
ATOM 588 C CA . TYR A 1 74 ? 3.388 -12.500 -14.956 1.00 72.06 74 TYR A CA 1
ATOM 589 C C . TYR A 1 74 ? 2.284 -12.761 -15.975 1.00 72.06 74 TYR A C 1
ATOM 591 O O . TYR A 1 74 ? 2.412 -12.372 -17.134 1.00 72.06 74 TYR A O 1
ATOM 599 N N . VAL A 1 75 ? 1.203 -13.400 -15.535 1.00 78.62 75 VAL A N 1
ATOM 600 C CA . VAL A 1 75 ? -0.048 -13.448 -16.295 1.00 78.62 75 VAL A CA 1
ATOM 601 C C . VAL A 1 75 ? -0.874 -12.266 -15.812 1.00 78.62 75 VAL A C 1
ATOM 603 O O . VAL A 1 75 ? -1.238 -12.212 -14.640 1.00 78.62 75 VAL A O 1
ATOM 606 N N . ILE A 1 76 ? -1.082 -11.288 -16.689 1.00 78.75 76 ILE A N 1
ATOM 607 C CA . ILE A 1 76 ? -1.866 -10.091 -16.387 1.00 78.75 76 ILE A CA 1
ATOM 608 C C . ILE A 1 76 ? -3.250 -10.305 -16.979 1.00 78.75 76 ILE A C 1
ATOM 610 O O . ILE A 1 76 ? -3.388 -10.422 -18.196 1.00 78.75 76 ILE A O 1
ATOM 614 N N . ASP A 1 77 ? -4.253 -10.354 -16.113 1.00 84.94 77 ASP A N 1
ATOM 615 C CA . ASP A 1 77 ? -5.647 -10.293 -16.525 1.00 84.94 77 ASP A CA 1
ATOM 616 C C . ASP A 1 77 ? -6.054 -8.819 -16.667 1.00 84.94 77 ASP A C 1
ATOM 618 O O . ASP A 1 77 ? -6.005 -8.058 -15.703 1.00 84.94 77 ASP A O 1
ATOM 622 N N . LEU A 1 78 ? -6.395 -8.406 -17.888 1.00 86.62 78 LEU A N 1
ATOM 623 C CA . LEU A 1 78 ? -6.821 -7.036 -18.194 1.00 86.62 78 LEU A CA 1
ATOM 624 C C . LEU A 1 78 ? -8.333 -6.837 -18.021 1.00 86.62 78 LEU A C 1
ATOM 626 O O . LEU A 1 78 ? -8.796 -5.697 -18.036 1.00 86.62 78 LEU A O 1
ATOM 630 N N . GLU A 1 79 ? -9.099 -7.920 -17.876 1.00 93.00 79 GLU A N 1
ATOM 631 C CA . GLU A 1 79 ? -10.539 -7.874 -17.611 1.00 93.00 79 GLU A CA 1
ATOM 632 C C . GLU A 1 79 ? -10.825 -7.749 -16.107 1.00 93.00 79 GLU A C 1
ATOM 634 O O . GLU A 1 79 ? -11.902 -7.299 -15.710 1.00 93.00 79 GLU A O 1
ATOM 639 N N . MET A 1 80 ? -9.845 -8.084 -15.260 1.00 87.06 80 MET A N 1
ATOM 640 C CA . MET A 1 80 ? -9.921 -7.903 -13.814 1.00 87.06 80 MET A CA 1
ATOM 641 C C . MET A 1 80 ? -9.853 -6.414 -13.446 1.00 87.06 80 MET A C 1
ATOM 643 O O . MET A 1 80 ? -8.785 -5.805 -13.379 1.00 87.06 80 MET A O 1
ATOM 647 N N . ILE A 1 81 ? -11.013 -5.825 -13.163 1.00 86.50 81 ILE A N 1
ATOM 648 C CA . ILE A 1 81 ? -11.111 -4.447 -12.677 1.00 86.50 81 ILE A CA 1
ATOM 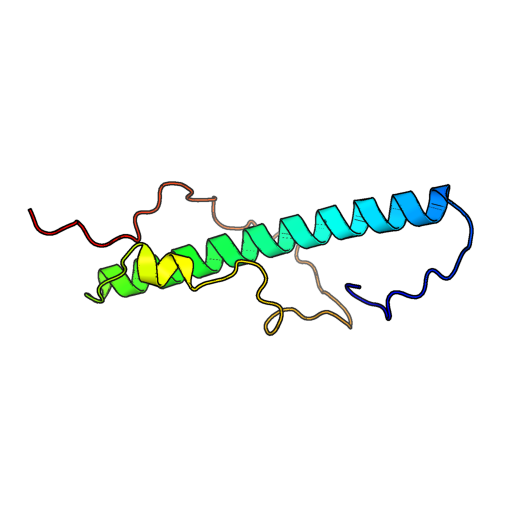649 C C . ILE A 1 81 ? -10.799 -4.437 -11.171 1.00 86.50 81 ILE A C 1
ATOM 651 O O . ILE A 1 81 ? -11.517 -5.091 -10.408 1.00 86.50 81 ILE A O 1
ATOM 655 N N . PRO A 1 82 ? -9.758 -3.713 -10.714 1.00 82.94 82 PRO A N 1
ATOM 656 C CA . PRO A 1 82 ? -9.461 -3.615 -9.293 1.00 82.94 82 PRO A CA 1
ATOM 657 C C . PRO A 1 82 ? -10.576 -2.859 -8.551 1.00 82.94 82 PRO A C 1
ATOM 659 O O . PRO A 1 82 ? -11.242 -1.999 -9.142 1.00 82.94 82 PRO A O 1
ATOM 662 N N . PRO A 1 83 ? -10.785 -3.144 -7.253 1.00 86.06 83 PRO A N 1
ATOM 663 C CA . PRO A 1 83 ? -11.719 -2.378 -6.440 1.00 86.06 83 PRO A CA 1
ATOM 664 C C . PRO A 1 83 ? -11.330 -0.887 -6.415 1.00 86.06 83 PRO A C 1
ATOM 666 O O . PRO A 1 83 ? -10.154 -0.543 -6.575 1.00 86.06 83 PRO A O 1
ATOM 669 N N . PRO A 1 84 ? -12.302 0.021 -6.222 1.00 88.06 84 PRO A N 1
ATOM 670 C CA . PRO A 1 84 ? -12.021 1.448 -6.165 1.00 88.06 84 PRO A CA 1
ATOM 671 C C . PRO A 1 84 ? -11.110 1.776 -4.979 1.00 88.06 84 PRO A C 1
ATOM 673 O O . PRO A 1 84 ? -11.265 1.223 -3.889 1.00 88.06 84 PRO A O 1
ATOM 676 N N . LEU A 1 85 ? -10.195 2.725 -5.186 1.00 86.69 85 LEU A N 1
ATOM 677 C CA . LEU A 1 85 ? -9.343 3.240 -4.117 1.00 86.69 85 LEU A CA 1
ATOM 678 C C . LEU A 1 85 ? -10.191 3.953 -3.055 1.00 86.69 85 LEU A C 1
ATOM 680 O O . LEU A 1 85 ? -11.059 4.761 -3.387 1.00 86.69 85 LEU A O 1
ATOM 684 N N . GLN A 1 86 ? -9.900 3.682 -1.782 1.00 88.44 86 GLN A N 1
ATOM 685 C CA . GLN A 1 86 ? -10.577 4.276 -0.626 1.00 88.44 86 GLN A CA 1
ATOM 686 C C . GLN A 1 86 ? -9.564 5.036 0.249 1.00 88.44 86 GLN A C 1
ATOM 688 O O . GLN A 1 86 ? -9.147 4.526 1.286 1.00 88.44 86 GLN A O 1
ATOM 693 N N . PRO A 1 87 ? -9.130 6.243 -0.158 1.00 83.44 87 PRO A N 1
ATOM 694 C CA . PRO A 1 87 ? -8.093 6.990 0.559 1.00 83.44 87 PRO A CA 1
ATOM 695 C C . PRO A 1 87 ? -8.532 7.461 1.954 1.00 83.44 87 PRO A C 1
ATOM 697 O O . PRO A 1 87 ? -7.692 7.620 2.833 1.00 83.44 87 PRO A O 1
ATOM 700 N N . ASP A 1 88 ? -9.837 7.645 2.168 1.00 86.62 88 ASP A N 1
ATOM 701 C CA . ASP A 1 88 ? -10.401 8.170 3.418 1.00 86.62 88 ASP A CA 1
ATOM 702 C C . ASP A 1 88 ? -10.795 7.063 4.416 1.00 86.62 88 ASP A C 1
ATOM 704 O O . ASP A 1 88 ? -11.520 7.313 5.382 1.00 86.62 88 ASP A O 1
ATOM 708 N N . LYS A 1 89 ? -10.365 5.817 4.178 1.00 85.88 89 LYS A N 1
ATOM 709 C CA . LYS A 1 89 ? -10.726 4.663 5.009 1.00 85.88 89 LYS A CA 1
ATOM 710 C C . LYS A 1 89 ? -10.152 4.825 6.429 1.00 85.88 89 LYS A C 1
ATOM 712 O O . LYS A 1 89 ? -8.933 4.903 6.581 1.00 85.88 89 LYS A O 1
ATOM 717 N N . PRO A 1 90 ? -10.985 4.866 7.488 1.00 85.31 90 PRO A N 1
ATOM 718 C CA . PRO A 1 90 ? -10.498 5.111 8.841 1.00 85.31 90 PRO A CA 1
ATOM 719 C C . PRO A 1 90 ? -9.900 3.836 9.438 1.00 85.31 90 PRO A C 1
ATOM 721 O O . PRO A 1 90 ? -10.605 2.851 9.628 1.00 85.31 90 PRO A O 1
ATOM 724 N N . PHE A 1 91 ? -8.615 3.854 9.771 1.00 86.62 91 PHE A N 1
ATOM 725 C CA . PHE A 1 91 ? -7.921 2.734 10.428 1.00 86.62 91 PHE A CA 1
ATOM 726 C C . PHE A 1 91 ? -7.226 3.148 11.731 1.00 86.62 91 PHE A C 1
ATOM 728 O O . PHE A 1 91 ? -6.544 2.341 12.346 1.00 86.62 91 PHE A O 1
ATOM 735 N N . LEU A 1 92 ? -7.369 4.409 12.146 1.00 86.25 92 LEU A N 1
ATOM 736 C CA . LEU A 1 92 ? -6.907 4.869 13.449 1.00 86.25 92 LEU A CA 1
ATOM 737 C C . LEU A 1 92 ? -8.029 4.681 14.464 1.00 86.25 92 LEU A C 1
ATOM 739 O O . LEU A 1 92 ? -9.172 5.076 14.212 1.00 86.25 92 LEU A O 1
ATOM 743 N N . SER A 1 93 ? -7.702 4.107 15.617 1.00 79.69 93 SER A N 1
ATOM 744 C CA . SER A 1 93 ? -8.645 4.037 16.728 1.00 79.69 93 SER A CA 1
ATOM 745 C C . SER A 1 93 ? -8.992 5.463 17.194 1.00 79.69 93 SER A C 1
ATOM 747 O O . SER A 1 93 ? -8.094 6.307 17.283 1.00 79.69 93 SER A O 1
ATOM 749 N N . PRO A 1 94 ? -10.272 5.779 17.480 1.00 68.06 94 PRO A N 1
ATOM 750 C CA . PRO A 1 94 ? -10.637 7.077 18.031 1.00 68.06 94 PRO A CA 1
ATOM 751 C C . PRO A 1 94 ? -9.871 7.310 19.331 1.00 68.06 94 PRO A C 1
ATOM 753 O O . PRO A 1 94 ? -9.910 6.473 20.232 1.00 68.06 94 PRO A O 1
ATOM 756 N N . MET A 1 95 ? -9.174 8.441 19.426 1.00 57.56 95 MET A N 1
ATOM 757 C CA . MET A 1 95 ? -8.488 8.834 20.653 1.00 57.56 95 MET A CA 1
ATOM 758 C C . MET A 1 95 ? -9.536 8.916 21.771 1.00 57.56 95 MET A C 1
ATOM 760 O O . MET A 1 95 ? -10.543 9.609 21.608 1.00 57.56 95 MET A O 1
ATOM 764 N N . ALA A 1 96 ? -9.342 8.174 22.867 1.00 53.12 96 ALA A N 1
ATOM 765 C CA . ALA A 1 96 ? -10.209 8.285 24.035 1.00 53.12 96 ALA A CA 1
ATOM 766 C C . ALA A 1 96 ? -10.234 9.759 24.481 1.00 53.12 9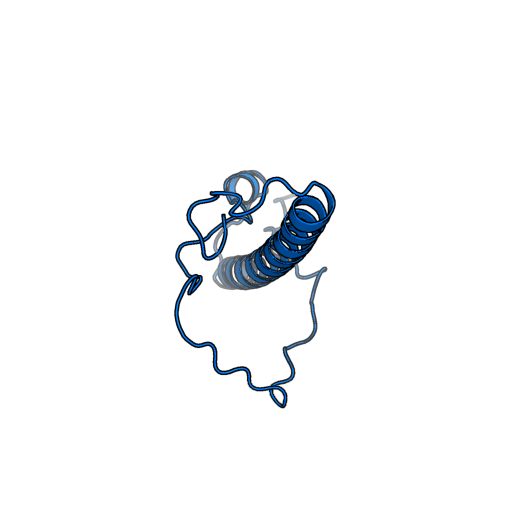6 ALA A C 1
ATOM 768 O O . ALA A 1 96 ? -9.178 10.351 24.710 1.00 53.12 96 ALA A O 1
ATOM 769 N N . ALA A 1 97 ? -11.432 10.349 24.498 1.00 42.06 97 ALA A N 1
ATOM 770 C CA . ALA A 1 97 ? -11.674 11.726 24.922 1.00 42.06 97 ALA A CA 1
ATOM 771 C C . ALA A 1 97 ? -11.481 11.902 26.434 1.00 42.06 97 ALA A C 1
ATOM 773 O O . ALA A 1 97 ? -11.782 10.941 27.181 1.00 42.06 97 ALA A O 1
#

Secondary structure (DSSP, 8-state):
-TTS-S--S---HHHHHHHHHHHHHHHHHHHHHHHHHHHHHHHHHHHTT----HHHHHT--S---TTS--SS-----SS-PPPPP-TT---SPPPP-

pLDDT: mean 80.77, std 11.63, range [42.06, 93.0]

Sequence (97 aa):
MFGGDGILKSRDPVENEKIIKYKDLIANAIMLQNVVDLTDVLHEMVQEGYEVTTEVVATFSPYIREHIKRFGEYVIDLEMIPPPLQPDKPFLSPMAA